Protein AF-Q2B168-F1 (afdb_monomer_lite)

Structure (mmCIF, N/CA/C/O backbone):
data_AF-Q2B168-F1
#
_entry.id   AF-Q2B168-F1
#
loop_
_atom_site.group_PDB
_atom_site.id
_atom_site.type_symbol
_atom_site.label_atom_id
_atom_site.label_alt_id
_atom_site.label_comp_id
_atom_site.label_asym_id
_atom_site.label_entity_id
_atom_site.label_seq_id
_atom_site.pdbx_PDB_ins_code
_atom_site.Cartn_x
_atom_site.Cartn_y
_atom_site.Cartn_z
_atom_site.occupancy
_atom_site.B_iso_or_equiv
_atom_site.auth_seq_id
_atom_site.auth_comp_id
_atom_site.auth_asym_id
_atom_site.auth_atom_id
_atom_site.pdbx_PDB_model_num
ATOM 1 N N . MET A 1 1 ? -30.268 -1.131 6.772 1.00 34.19 1 MET A N 1
ATOM 2 C CA . MET A 1 1 ? -30.457 -0.684 5.372 1.00 34.19 1 MET A CA 1
ATOM 3 C C . MET A 1 1 ? -31.616 0.317 5.295 1.00 34.19 1 MET A C 1
ATOM 5 O O . MET A 1 1 ? -32.755 -0.081 5.102 1.00 34.19 1 MET A O 1
ATOM 9 N N . GLN A 1 2 ? -31.354 1.608 5.523 1.00 30.77 2 GLN A N 1
ATOM 10 C CA . GLN A 1 2 ? -32.360 2.681 5.430 1.00 30.77 2 GLN A CA 1
ATOM 11 C C . GLN A 1 2 ? -32.044 3.536 4.198 1.00 30.77 2 GLN A C 1
ATOM 13 O O . GLN A 1 2 ? -31.017 4.209 4.160 1.00 30.77 2 GLN A O 1
ATOM 18 N N . LYS A 1 3 ? -32.898 3.486 3.172 1.00 37.00 3 LYS A N 1
ATOM 19 C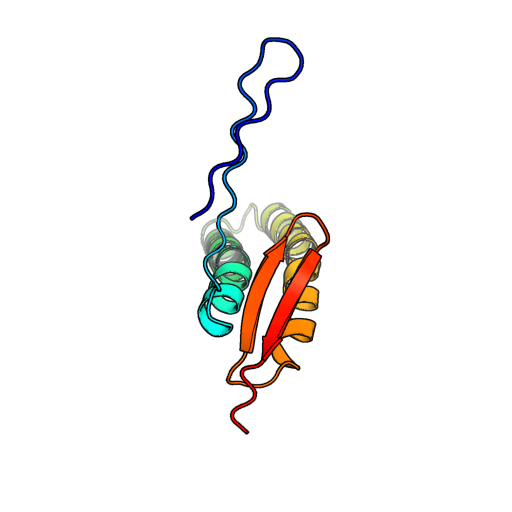 CA . LYS A 1 3 ? -32.748 4.279 1.943 1.00 37.00 3 LYS A CA 1
ATOM 20 C C . LYS A 1 3 ? -33.475 5.615 2.124 1.00 37.00 3 LYS A C 1
ATOM 22 O O . LYS A 1 3 ? -34.699 5.650 2.065 1.00 37.00 3 LYS A O 1
ATOM 27 N N . LYS A 1 4 ? -32.746 6.716 2.339 1.00 38.88 4 LYS A N 1
ATOM 28 C CA . LYS A 1 4 ? -33.299 8.078 2.217 1.00 38.88 4 LYS A CA 1
ATOM 29 C C . LYS A 1 4 ? -32.968 8.616 0.827 1.00 38.88 4 LYS A C 1
ATOM 31 O O . LYS A 1 4 ? -31.807 8.853 0.519 1.00 38.88 4 LYS A O 1
ATOM 36 N N . VAL A 1 5 ? -33.994 8.802 0.000 1.00 45.94 5 VAL A N 1
ATOM 37 C CA . VAL A 1 5 ? -33.881 9.431 -1.322 1.00 45.94 5 VAL A CA 1
ATOM 38 C C . VAL A 1 5 ? -34.299 10.891 -1.166 1.00 45.94 5 VAL A C 1
ATOM 40 O O . VAL A 1 5 ? -35.452 11.166 -0.843 1.00 45.94 5 VAL A O 1
ATOM 43 N N . SER A 1 6 ? -33.360 11.823 -1.334 1.00 49.78 6 SER A N 1
ATOM 44 C CA . SER A 1 6 ? -33.629 13.266 -1.296 1.00 49.78 6 SER A CA 1
ATOM 45 C C . SER A 1 6 ? -33.406 13.843 -2.687 1.00 49.78 6 SER A C 1
ATOM 47 O O . SER A 1 6 ? -32.320 13.722 -3.251 1.00 49.78 6 SER A O 1
ATOM 49 N N . PHE A 1 7 ? -34.453 14.432 -3.258 1.00 43.16 7 PHE A N 1
ATOM 50 C CA . PHE A 1 7 ? -34.455 14.953 -4.619 1.00 43.16 7 PHE A CA 1
ATOM 51 C C . PHE A 1 7 ? -34.175 16.461 -4.574 1.00 43.16 7 PHE A C 1
ATOM 53 O O . PHE A 1 7 ? -35.029 17.248 -4.168 1.00 43.16 7 PHE A O 1
ATOM 60 N N . ARG A 1 8 ? -32.969 16.881 -4.969 1.00 50.69 8 ARG A N 1
ATOM 61 C CA . ARG A 1 8 ? -32.623 18.293 -5.192 1.00 50.69 8 ARG A CA 1
ATOM 62 C C . ARG A 1 8 ? -32.122 18.434 -6.631 1.00 50.69 8 ARG A C 1
ATOM 64 O O . ARG A 1 8 ? -31.173 17.767 -7.015 1.00 50.69 8 ARG A O 1
ATOM 71 N N . LEU A 1 9 ? -32.764 19.323 -7.393 1.00 49.06 9 LEU A N 1
ATOM 72 C CA . LEU A 1 9 ? -32.303 19.816 -8.698 1.00 49.06 9 LEU A CA 1
ATOM 73 C C . LEU A 1 9 ? -32.198 18.768 -9.835 1.00 49.06 9 LEU A C 1
ATOM 75 O O . LEU A 1 9 ? -31.185 18.692 -10.517 1.00 49.06 9 LEU A O 1
ATOM 79 N N . GLY A 1 10 ? -33.243 17.963 -10.065 1.00 58.28 10 GLY A N 1
ATOM 80 C CA . GLY A 1 10 ? -33.398 17.163 -11.300 1.00 58.28 10 GLY A CA 1
ATOM 81 C C . GLY A 1 10 ? -32.438 15.979 -11.490 1.00 58.28 10 GLY A C 1
ATOM 82 O O . GLY A 1 10 ? -32.588 15.238 -12.458 1.00 58.28 10 GLY A O 1
ATOM 83 N N . ILE A 1 11 ? -31.496 15.764 -10.570 1.00 56.56 11 ILE A N 1
ATOM 84 C CA . ILE A 1 11 ? -30.559 14.638 -10.583 1.00 56.56 11 ILE A CA 1
ATOM 85 C C . ILE A 1 11 ? -30.935 13.698 -9.427 1.00 56.56 11 ILE A C 1
ATOM 87 O O . ILE A 1 11 ? -31.027 14.154 -8.282 1.00 56.56 11 ILE A O 1
ATOM 91 N N . PRO A 1 12 ? -31.164 12.395 -9.675 1.00 50.75 12 PRO A N 1
ATOM 92 C CA . PRO A 1 12 ? -31.384 11.439 -8.601 1.00 50.75 12 PRO A CA 1
ATOM 93 C C . PRO A 1 12 ? -30.095 11.283 -7.781 1.00 50.75 12 PRO A C 1
ATOM 95 O O . PRO A 1 12 ? -29.162 10.590 -8.177 1.00 50.75 12 PRO A O 1
ATOM 98 N N . LEU A 1 13 ? -30.046 11.930 -6.617 1.00 51.22 13 LEU A N 1
ATOM 99 C CA . LEU A 1 13 ? -28.997 11.737 -5.617 1.00 51.22 13 LEU A CA 1
ATOM 100 C C . LEU A 1 13 ? -29.272 10.436 -4.856 1.00 51.22 13 LEU A C 1
ATOM 102 O O . LEU A 1 13 ? -30.005 10.405 -3.865 1.00 51.22 13 LEU A O 1
ATOM 106 N N . ILE A 1 14 ? -28.694 9.340 -5.343 1.00 50.56 14 ILE A N 1
ATOM 107 C CA . ILE A 1 14 ? -28.735 8.044 -4.666 1.00 50.56 14 ILE A CA 1
ATOM 108 C C . ILE A 1 14 ? -27.712 8.078 -3.523 1.00 50.56 14 ILE A C 1
ATOM 110 O O . ILE A 1 14 ? -26.528 7.843 -3.733 1.00 50.56 14 ILE A O 1
ATOM 114 N N . HIS A 1 15 ? -28.168 8.366 -2.302 1.00 48.38 15 HIS A N 1
ATOM 115 C CA . HIS A 1 15 ? -27.360 8.174 -1.095 1.00 48.38 15 HIS A CA 1
ATOM 116 C C . HIS A 1 15 ? -27.340 6.684 -0.734 1.00 48.38 15 HIS A C 1
ATOM 118 O O . HIS A 1 15 ? -28.249 6.171 -0.073 1.00 48.38 15 HIS A O 1
ATOM 124 N N . VAL A 1 16 ? -26.312 5.970 -1.191 1.00 46.47 16 VAL A N 1
ATOM 125 C CA . VAL A 1 16 ? -26.034 4.601 -0.748 1.00 46.47 16 VAL A CA 1
ATOM 126 C C . VAL A 1 16 ? -25.208 4.685 0.534 1.00 46.47 16 VAL A C 1
ATOM 128 O O . VAL A 1 16 ? -23.990 4.779 0.488 1.00 46.47 16 VAL A O 1
ATOM 131 N N . ARG A 1 17 ? -25.872 4.665 1.696 1.00 49.34 17 ARG A N 1
ATOM 132 C CA . ARG A 1 17 ? -25.184 4.424 2.972 1.00 49.34 17 ARG A CA 1
ATOM 133 C C . ARG A 1 17 ? -24.842 2.940 3.069 1.00 49.34 17 ARG A C 1
ATOM 135 O O . ARG A 1 17 ? -25.731 2.122 3.322 1.00 49.34 17 ARG A O 1
ATOM 142 N N . VAL A 1 18 ? -23.575 2.598 2.862 1.00 49.53 18 VAL A N 1
ATOM 143 C CA . VAL A 1 18 ? -23.038 1.268 3.178 1.00 49.53 18 VAL A CA 1
ATOM 144 C C . VAL A 1 18 ? -22.782 1.227 4.687 1.00 49.53 18 VAL A C 1
ATOM 146 O O . VAL A 1 18 ? -21.671 1.391 5.158 1.00 49.53 18 VAL A O 1
ATOM 149 N N . THR A 1 19 ? -23.861 1.088 5.459 1.00 53.44 19 THR A N 1
ATOM 150 C CA . THR A 1 19 ? -23.841 0.948 6.928 1.00 53.44 19 THR A CA 1
ATOM 151 C C . THR A 1 19 ? -23.558 -0.507 7.311 1.00 53.44 19 THR A C 1
ATOM 153 O O . THR A 1 19 ? -24.350 -1.132 8.017 1.00 53.44 19 THR A O 1
ATOM 156 N N . GLU A 1 20 ? -22.504 -1.102 6.757 1.00 61.97 20 GLU A N 1
ATOM 157 C CA . GLU A 1 20 ? -22.057 -2.428 7.182 1.00 61.97 20 GLU A CA 1
ATOM 158 C C . GLU A 1 20 ? -20.723 -2.281 7.914 1.00 61.97 20 GLU A C 1
ATOM 160 O O . GLU A 1 20 ? -19.742 -1.864 7.299 1.00 61.97 20 GLU A O 1
ATOM 165 N N . PRO A 1 21 ? -20.679 -2.574 9.228 1.00 65.38 21 PRO A N 1
ATOM 166 C CA . PRO A 1 21 ? -19.462 -2.448 10.014 1.00 65.38 21 PRO A CA 1
ATOM 167 C C . PRO A 1 21 ? -18.409 -3.424 9.482 1.00 65.38 21 PRO A C 1
ATOM 169 O O . PRO A 1 21 ? -18.581 -4.644 9.548 1.00 65.38 21 PRO A O 1
ATOM 172 N N . ILE A 1 22 ? -17.306 -2.891 8.956 1.00 78.56 22 ILE A N 1
ATOM 173 C CA . ILE A 1 22 ? -16.215 -3.702 8.413 1.00 78.56 22 ILE A CA 1
ATOM 174 C C . ILE A 1 22 ? -15.324 -4.131 9.577 1.00 78.56 22 ILE A C 1
ATOM 176 O O . ILE A 1 22 ? -15.012 -3.351 10.482 1.00 78.56 22 ILE A O 1
ATOM 180 N N . SER A 1 23 ? -14.909 -5.396 9.584 1.00 81.06 23 SER A N 1
ATOM 181 C CA . SER A 1 23 ? -13.963 -5.870 10.588 1.00 81.06 23 SER A CA 1
ATOM 182 C C . SER A 1 23 ? -12.610 -5.175 10.416 1.00 81.06 23 SER A C 1
ATOM 184 O O . SER A 1 23 ? -12.128 -4.956 9.301 1.00 81.06 23 SER A O 1
ATOM 186 N N . LYS A 1 24 ? -11.957 -4.863 11.541 1.00 82.69 24 LYS A N 1
ATOM 187 C CA . LYS A 1 24 ? -10.657 -4.179 11.568 1.00 82.69 24 LYS A CA 1
ATOM 188 C C . LYS A 1 24 ? -9.623 -4.794 10.620 1.00 82.69 24 LYS A C 1
ATOM 190 O O . LYS A 1 24 ? -8.883 -4.077 9.955 1.00 82.69 24 LYS A O 1
ATOM 195 N N . THR A 1 25 ? -9.568 -6.122 10.547 1.00 83.06 25 THR A N 1
ATOM 196 C CA . THR A 1 25 ? -8.609 -6.843 9.702 1.00 83.06 25 THR A CA 1
ATOM 197 C C . THR A 1 25 ? -8.882 -6.658 8.216 1.00 83.06 25 THR A C 1
ATOM 199 O O . THR A 1 25 ? -7.939 -6.429 7.466 1.00 83.06 25 THR A O 1
ATOM 202 N N . VAL A 1 26 ? -10.145 -6.712 7.787 1.00 87.00 26 VAL A N 1
ATOM 203 C CA . VAL A 1 26 ? -10.516 -6.540 6.375 1.00 87.00 26 VAL A CA 1
ATOM 204 C C . VAL A 1 26 ? -10.182 -5.129 5.904 1.00 87.00 26 VAL A C 1
ATOM 206 O O . VAL A 1 26 ? -9.596 -4.975 4.836 1.00 87.00 26 VAL A O 1
ATOM 209 N N . PHE A 1 27 ? -10.460 -4.116 6.726 1.00 87.88 27 PHE A N 1
ATOM 210 C CA . PHE A 1 27 ? -10.108 -2.732 6.414 1.00 87.88 27 PHE A CA 1
ATOM 211 C C . PHE A 1 27 ? -8.590 -2.545 6.276 1.00 87.88 27 PHE A C 1
ATOM 213 O O . PHE A 1 27 ? -8.113 -2.018 5.278 1.00 87.88 27 PHE A O 1
ATOM 220 N N . ILE A 1 28 ? -7.807 -3.060 7.232 1.00 87.69 28 ILE A N 1
ATOM 221 C CA . ILE A 1 28 ? -6.337 -3.002 7.180 1.00 87.69 28 ILE A CA 1
ATOM 222 C C . ILE A 1 28 ? -5.795 -3.685 5.915 1.00 87.69 28 ILE A C 1
ATOM 224 O O . ILE A 1 28 ? -4.899 -3.154 5.260 1.00 87.69 28 ILE A O 1
ATOM 228 N N . VAL A 1 29 ? -6.341 -4.848 5.549 1.00 90.12 29 VAL A N 1
ATOM 229 C CA . VAL A 1 29 ? -5.947 -5.562 4.326 1.00 90.12 29 VAL A CA 1
ATOM 230 C C . VAL A 1 29 ? -6.307 -4.757 3.078 1.00 90.12 29 VAL A C 1
ATOM 232 O O . VAL A 1 29 ? -5.488 -4.679 2.166 1.00 90.12 29 VAL A O 1
ATOM 235 N N . ALA A 1 30 ? -7.484 -4.128 3.041 1.00 89.38 30 ALA A N 1
ATOM 236 C CA . ALA A 1 30 ? -7.902 -3.279 1.929 1.00 89.38 30 ALA A CA 1
ATOM 237 C C . ALA A 1 30 ? -6.968 -2.070 1.740 1.00 89.38 30 ALA A C 1
ATOM 239 O O . ALA A 1 30 ? -6.586 -1.780 0.609 1.00 89.38 30 ALA A O 1
ATOM 240 N N . LEU A 1 31 ? -6.529 -1.432 2.833 1.00 88.69 31 LEU A N 1
ATOM 241 C CA . LEU A 1 31 ? -5.555 -0.331 2.803 1.00 88.69 31 LEU A CA 1
ATOM 242 C C . LEU A 1 31 ? -4.167 -0.793 2.334 1.00 88.69 31 LEU A C 1
ATOM 244 O O . LEU A 1 31 ? -3.480 -0.086 1.600 1.00 88.69 31 LEU A O 1
ATOM 248 N N . LEU A 1 32 ? -3.738 -1.990 2.740 1.00 90.62 32 LEU A N 1
ATOM 249 C CA . LEU A 1 32 ? -2.409 -2.509 2.410 1.00 90.62 32 LEU A CA 1
ATOM 250 C C . LEU A 1 32 ? -2.324 -3.093 0.987 1.00 90.62 32 LEU A C 1
ATOM 252 O O . LEU A 1 32 ? -1.248 -3.107 0.385 1.00 90.62 32 LEU A O 1
ATOM 256 N N . ALA A 1 33 ? -3.443 -3.568 0.435 1.00 92.25 33 ALA A N 1
ATOM 257 C CA . ALA A 1 33 ? -3.513 -4.198 -0.881 1.00 92.25 33 ALA A CA 1
ATOM 258 C C . ALA A 1 33 ? -2.901 -3.354 -2.021 1.00 92.25 33 ALA A C 1
ATOM 260 O O . ALA A 1 33 ? -2.011 -3.875 -2.702 1.00 92.25 33 ALA A O 1
ATOM 261 N N . PRO A 1 34 ? -3.283 -2.076 -2.244 1.00 90.50 34 PRO A N 1
ATOM 262 C CA . PRO A 1 34 ? -2.699 -1.274 -3.321 1.00 90.50 34 PRO A CA 1
ATOM 263 C C . PRO A 1 34 ? -1.197 -1.056 -3.124 1.00 90.50 34 PRO A C 1
ATOM 265 O O . PRO A 1 34 ? -0.434 -1.140 -4.087 1.00 90.50 34 PRO A O 1
ATOM 268 N N . PHE A 1 35 ? -0.749 -0.862 -1.878 1.00 93.19 35 PHE A N 1
ATOM 269 C CA . PHE A 1 35 ? 0.668 -0.705 -1.568 1.00 93.19 35 PHE A CA 1
ATOM 270 C C . PHE A 1 35 ? 1.468 -1.943 -1.980 1.00 93.19 35 PHE A C 1
ATOM 272 O O . PHE A 1 35 ? 2.437 -1.819 -2.727 1.00 93.19 35 PHE A O 1
ATOM 279 N N . VAL A 1 36 ? 1.060 -3.137 -1.545 1.00 94.00 36 VAL A N 1
ATOM 280 C CA . VAL A 1 36 ? 1.806 -4.376 -1.818 1.00 94.00 36 VAL A CA 1
ATOM 281 C C . VAL A 1 36 ? 1.764 -4.739 -3.299 1.00 94.00 36 VAL A C 1
ATOM 283 O O . VAL A 1 36 ? 2.799 -5.081 -3.870 1.00 94.00 36 VAL A O 1
ATOM 286 N N . ILE A 1 37 ? 0.595 -4.634 -3.937 1.00 95.75 37 ILE A N 1
ATOM 287 C CA . ILE A 1 37 ? 0.420 -5.018 -5.342 1.00 95.75 37 ILE A CA 1
ATOM 288 C C . ILE A 1 37 ? 1.236 -4.097 -6.251 1.00 95.75 37 ILE A C 1
ATOM 290 O O . ILE A 1 37 ? 2.030 -4.577 -7.057 1.00 95.75 37 ILE A O 1
ATOM 294 N N . ILE A 1 38 ? 1.088 -2.778 -6.109 1.00 95.38 38 ILE A N 1
ATOM 295 C CA . ILE A 1 38 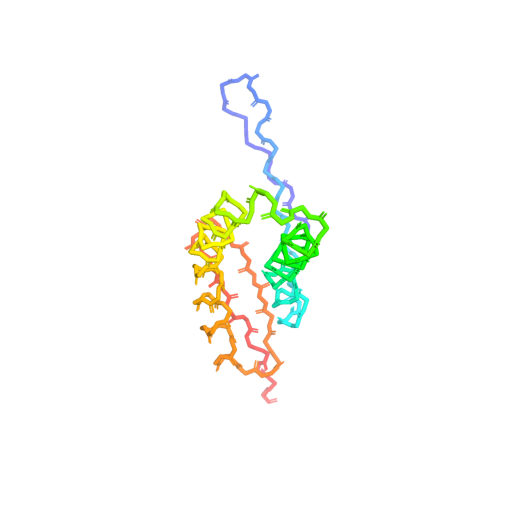? 1.728 -1.825 -7.022 1.00 95.38 38 ILE A CA 1
ATOM 296 C C . ILE A 1 38 ? 3.237 -1.781 -6.780 1.00 95.38 38 ILE A C 1
ATOM 298 O O . ILE A 1 38 ? 4.001 -1.891 -7.738 1.00 95.38 38 ILE A O 1
ATOM 302 N N . ASN A 1 39 ? 3.699 -1.712 -5.525 1.00 93.81 39 ASN A N 1
ATOM 303 C CA . ASN A 1 39 ? 5.140 -1.761 -5.255 1.00 93.81 39 ASN A CA 1
ATOM 304 C C . ASN A 1 39 ? 5.751 -3.097 -5.707 1.00 93.81 39 ASN A C 1
ATOM 306 O O . ASN A 1 39 ? 6.850 -3.098 -6.256 1.00 93.81 39 ASN A O 1
ATOM 310 N N . GLY A 1 40 ? 5.040 -4.219 -5.538 1.00 95.44 40 GLY A N 1
ATOM 311 C CA . GLY A 1 40 ? 5.473 -5.528 -6.028 1.00 95.44 40 GLY A CA 1
ATOM 312 C C . GLY A 1 40 ? 5.641 -5.563 -7.549 1.00 95.44 40 GLY A C 1
ATOM 313 O O . GLY A 1 40 ? 6.670 -6.024 -8.045 1.00 95.44 40 GLY A O 1
ATOM 314 N N . ILE A 1 41 ? 4.678 -5.007 -8.292 1.00 96.12 41 ILE A N 1
ATOM 315 C CA . ILE A 1 41 ? 4.756 -4.881 -9.755 1.00 96.12 41 ILE A CA 1
ATOM 316 C C . ILE A 1 41 ? 5.927 -3.982 -10.165 1.00 96.12 41 ILE A C 1
ATOM 318 O O . ILE A 1 41 ? 6.684 -4.346 -11.062 1.00 96.12 41 ILE A O 1
ATOM 322 N N . LEU A 1 42 ? 6.118 -2.834 -9.508 1.00 94.75 42 LEU A N 1
ATOM 323 C CA . LEU A 1 42 ? 7.216 -1.917 -9.826 1.00 94.75 42 LEU A CA 1
ATOM 324 C C . LEU A 1 42 ? 8.588 -2.529 -9.515 1.00 94.75 42 LEU A C 1
ATOM 326 O O . LEU A 1 42 ? 9.517 -2.371 -10.302 1.00 94.75 42 LEU A O 1
ATOM 330 N N . LEU A 1 43 ? 8.723 -3.273 -8.415 1.00 95.06 43 LEU A N 1
ATOM 331 C CA . LEU A 1 43 ? 9.948 -4.007 -8.085 1.00 95.06 43 LEU A CA 1
ATOM 332 C C . LEU A 1 43 ? 10.261 -5.086 -9.130 1.00 95.06 43 LEU A C 1
ATOM 334 O O . LEU A 1 43 ? 11.402 -5.191 -9.581 1.00 95.06 43 LEU A O 1
ATOM 338 N N . ALA A 1 44 ? 9.254 -5.847 -9.568 1.00 95.94 44 ALA A N 1
ATOM 339 C CA . ALA A 1 44 ? 9.417 -6.812 -10.654 1.00 95.94 44 ALA A CA 1
ATOM 340 C C . ALA A 1 44 ? 9.786 -6.121 -11.981 1.00 95.94 44 ALA A C 1
ATOM 342 O O . ALA A 1 44 ? 10.654 -6.600 -12.714 1.00 95.94 44 ALA A O 1
ATOM 343 N N . ALA A 1 45 ? 9.190 -4.960 -12.266 1.00 94.25 45 ALA A N 1
ATOM 344 C CA . ALA A 1 45 ? 9.511 -4.158 -13.441 1.00 94.25 45 ALA A CA 1
ATOM 345 C C . ALA A 1 45 ? 10.954 -3.627 -13.404 1.00 94.25 45 ALA A C 1
ATOM 347 O O . ALA A 1 45 ? 11.627 -3.669 -14.429 1.00 94.25 45 ALA A O 1
ATOM 348 N N . CYS A 1 46 ? 11.468 -3.205 -12.242 1.00 94.12 46 CYS A N 1
ATOM 349 C CA . CYS A 1 46 ? 12.879 -2.836 -12.075 1.00 94.12 46 CYS A CA 1
ATOM 350 C C . CYS A 1 46 ? 13.825 -3.980 -12.468 1.00 94.12 46 CYS A C 1
ATOM 352 O O . CYS A 1 46 ? 14.856 -3.729 -13.088 1.00 94.12 46 CYS A O 1
ATOM 354 N N . TRP A 1 47 ? 13.476 -5.225 -12.125 1.00 94.38 47 TRP A N 1
ATOM 355 C CA . TRP A 1 47 ? 14.284 -6.396 -12.470 1.00 94.38 47 TRP A CA 1
ATOM 356 C C . TRP A 1 47 ? 14.237 -6.720 -13.968 1.00 94.38 47 TRP A C 1
ATOM 358 O O . TRP A 1 47 ? 15.261 -7.039 -14.566 1.00 94.38 47 TRP A O 1
ATOM 368 N N . HIS A 1 48 ? 13.057 -6.636 -14.591 1.00 95.88 48 HIS A N 1
ATOM 369 C CA . HIS A 1 48 ? 12.888 -6.988 -16.004 1.00 95.88 48 HIS A CA 1
ATOM 370 C C . HIS A 1 48 ? 13.350 -5.881 -16.967 1.00 95.88 48 HIS A C 1
ATOM 372 O O . HIS A 1 48 ? 13.800 -6.169 -18.074 1.00 95.88 48 HIS A O 1
ATOM 378 N N . PHE A 1 49 ? 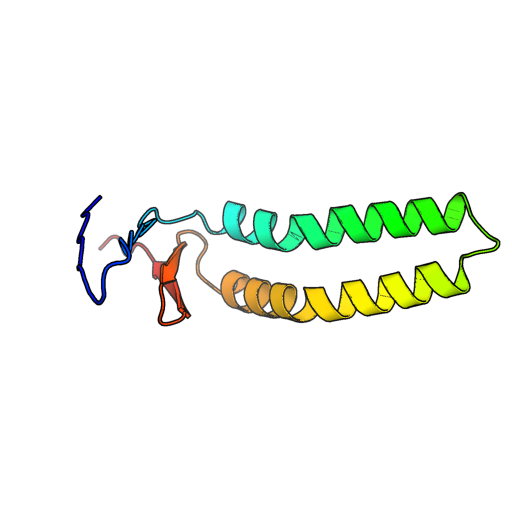13.277 -4.616 -16.543 1.00 93.38 49 PHE A N 1
ATOM 379 C CA . PHE A 1 49 ? 13.561 -3.442 -17.366 1.00 93.38 49 PHE A CA 1
ATOM 380 C C . PHE A 1 49 ? 14.663 -2.556 -16.753 1.00 93.38 49 PHE A C 1
ATOM 382 O O . PHE A 1 49 ? 14.399 -1.408 -16.377 1.00 93.38 49 PHE A O 1
ATOM 389 N N . PRO A 1 50 ? 15.925 -3.030 -16.699 1.00 90.50 50 PRO A N 1
ATOM 390 C CA . PRO A 1 50 ? 17.029 -2.313 -16.054 1.00 90.50 50 PRO A CA 1
ATOM 391 C C . PRO A 1 50 ? 17.280 -0.918 -16.655 1.00 90.50 50 PRO A C 1
ATOM 393 O O . PRO A 1 50 ? 17.669 0.009 -15.949 1.00 90.50 50 PRO A O 1
ATOM 396 N N . HIS A 1 51 ? 16.991 -0.733 -17.947 1.00 94.06 51 HIS A N 1
ATOM 397 C CA . HIS A 1 51 ? 17.159 0.547 -18.643 1.00 94.06 51 HIS A CA 1
ATOM 398 C C . HIS A 1 51 ? 16.185 1.643 -18.158 1.00 94.06 51 HIS A C 1
ATOM 400 O O . HIS A 1 51 ? 16.452 2.833 -18.324 1.00 94.06 51 HIS A O 1
ATOM 406 N N . TYR A 1 52 ? 15.058 1.267 -17.545 1.00 94.25 52 TYR A N 1
ATOM 407 C CA . TYR A 1 52 ? 14.040 2.201 -17.049 1.00 94.25 52 TYR A CA 1
ATOM 408 C C . TYR A 1 52 ? 14.047 2.343 -15.523 1.00 94.25 52 TYR A C 1
ATOM 410 O O . TYR A 1 52 ? 13.189 3.031 -14.972 1.00 94.25 52 TYR A O 1
ATOM 418 N N . VAL A 1 53 ? 15.026 1.752 -14.828 1.00 94.56 53 VAL A N 1
ATOM 419 C CA . VAL A 1 53 ? 15.099 1.729 -13.355 1.00 94.56 53 VAL A CA 1
ATOM 420 C C . VAL A 1 53 ? 15.015 3.124 -12.746 1.00 94.56 53 VAL A C 1
ATOM 422 O O . VAL A 1 53 ? 14.354 3.295 -11.727 1.00 94.56 53 VAL A O 1
ATOM 425 N N . HIS A 1 54 ? 15.599 4.147 -13.373 1.00 94.94 54 HIS A N 1
ATOM 426 C CA . HIS A 1 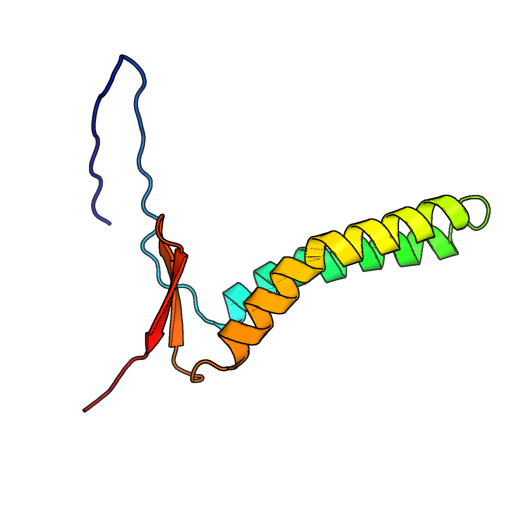54 ? 15.495 5.522 -12.873 1.00 94.94 54 HIS A CA 1
ATOM 427 C C . HIS A 1 54 ? 14.043 6.013 -12.804 1.00 94.94 54 HIS A C 1
ATOM 429 O O . HIS A 1 54 ? 13.615 6.544 -11.783 1.00 94.94 54 HIS A O 1
ATOM 435 N N . TYR A 1 55 ? 1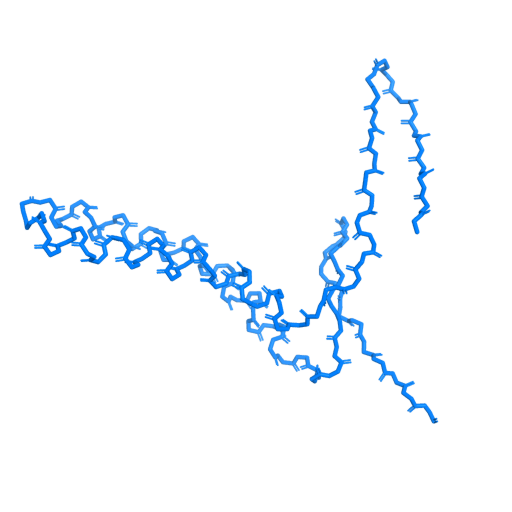3.257 5.776 -13.853 1.00 95.56 55 TYR A N 1
ATOM 436 C CA . TYR A 1 55 ? 11.850 6.175 -13.889 1.00 95.56 55 TYR A CA 1
ATOM 437 C C . TYR A 1 55 ? 10.999 5.317 -12.954 1.00 95.56 55 TYR A C 1
ATOM 439 O O . TYR A 1 55 ? 10.139 5.836 -12.246 1.00 95.56 55 TYR A O 1
ATOM 447 N N . ILE A 1 56 ? 11.266 4.010 -12.912 1.00 94.94 56 ILE A N 1
ATOM 448 C CA . ILE A 1 56 ? 10.510 3.074 -12.075 1.00 94.94 56 ILE A CA 1
ATOM 449 C C . ILE A 1 56 ? 10.770 3.347 -10.589 1.00 94.94 56 ILE A C 1
ATOM 451 O O . ILE A 1 56 ? 9.833 3.335 -9.801 1.00 94.94 56 ILE A O 1
ATOM 455 N N . THR A 1 57 ? 12.004 3.667 -10.193 1.00 94.94 57 THR A N 1
ATOM 456 C CA . THR A 1 57 ? 12.333 4.012 -8.798 1.00 94.94 57 THR A CA 1
ATOM 457 C C . THR A 1 57 ? 11.748 5.360 -8.374 1.00 94.94 57 THR A C 1
ATOM 459 O O . THR A 1 57 ? 11.266 5.472 -7.249 1.00 94.94 57 THR A O 1
ATOM 462 N N . MET A 1 58 ? 11.699 6.358 -9.265 1.00 96.25 58 MET A N 1
ATOM 463 C CA . MET A 1 58 ? 10.967 7.607 -9.008 1.00 96.25 58 MET A CA 1
ATOM 464 C C . MET A 1 58 ? 9.466 7.355 -8.824 1.00 96.25 58 MET A C 1
ATOM 466 O O . MET A 1 58 ? 8.871 7.864 -7.874 1.00 96.25 58 MET A O 1
ATOM 470 N N . LEU A 1 59 ? 8.859 6.536 -9.689 1.00 95.50 59 LEU A N 1
ATOM 471 C CA . LEU A 1 59 ? 7.447 6.166 -9.580 1.00 95.50 59 LEU A CA 1
ATOM 472 C C . LEU A 1 59 ? 7.167 5.357 -8.304 1.00 95.50 59 LEU A C 1
ATOM 474 O O . LEU A 1 59 ? 6.148 5.576 -7.657 1.00 95.50 59 LEU A O 1
ATOM 478 N N . LEU A 1 60 ? 8.088 4.473 -7.913 1.00 95.12 60 LEU A N 1
ATOM 479 C CA . LEU A 1 60 ? 8.019 3.696 -6.676 1.00 95.12 60 LEU A CA 1
ATOM 480 C C . LEU A 1 60 ? 8.026 4.621 -5.455 1.00 95.12 60 LEU A C 1
ATOM 482 O O . LEU A 1 60 ? 7.165 4.495 -4.590 1.00 95.12 60 LEU A O 1
ATOM 486 N N . ALA A 1 61 ? 8.951 5.584 -5.408 1.00 95.81 61 ALA A N 1
ATOM 487 C CA . ALA A 1 61 ? 9.023 6.568 -4.330 1.00 95.81 61 ALA A CA 1
ATOM 488 C C . ALA A 1 61 ? 7.760 7.441 -4.266 1.00 95.81 61 ALA A C 1
ATOM 490 O O . ALA A 1 61 ? 7.235 7.689 -3.181 1.00 95.81 61 ALA A O 1
ATOM 491 N N . TYR A 1 62 ? 7.237 7.859 -5.422 1.00 95.88 62 TYR A N 1
ATOM 492 C CA . TYR A 1 62 ? 5.989 8.614 -5.509 1.00 95.88 62 TYR A CA 1
ATOM 493 C C . TYR A 1 62 ? 4.796 7.805 -4.986 1.00 95.88 62 TYR A C 1
ATOM 495 O O . TYR A 1 62 ? 4.056 8.276 -4.125 1.00 95.88 62 TYR A O 1
ATOM 503 N N . HIS A 1 63 ? 4.644 6.562 -5.445 1.00 95.56 63 HIS A N 1
ATOM 504 C CA . HIS A 1 63 ? 3.570 5.674 -5.013 1.00 95.56 63 HIS A CA 1
ATOM 505 C C . HIS A 1 63 ? 3.655 5.350 -3.513 1.00 95.56 63 HIS A C 1
ATOM 507 O O . HIS A 1 63 ? 2.651 5.406 -2.806 1.00 95.56 63 HIS A O 1
ATOM 513 N N . ALA A 1 64 ? 4.858 5.082 -2.997 1.00 93.56 64 ALA A N 1
ATOM 514 C CA . ALA A 1 64 ? 5.082 4.879 -1.569 1.00 93.56 64 ALA A CA 1
ATOM 515 C C . ALA A 1 64 ? 4.706 6.120 -0.739 1.00 93.56 64 ALA A C 1
ATOM 517 O O . ALA A 1 64 ? 4.136 5.982 0.342 1.00 93.56 64 ALA A O 1
ATOM 518 N N . GLY A 1 65 ? 4.974 7.324 -1.256 1.00 94.25 65 GLY A N 1
ATOM 519 C CA . GLY A 1 65 ? 4.556 8.582 -0.639 1.00 94.25 65 GLY A CA 1
ATOM 520 C C . GLY A 1 65 ? 3.037 8.771 -0.618 1.00 94.25 65 GLY A C 1
ATOM 521 O O . GLY A 1 65 ? 2.500 9.211 0.394 1.00 94.25 65 GLY A O 1
ATOM 522 N N . LEU A 1 66 ? 2.330 8.397 -1.691 1.00 92.62 66 LEU A N 1
ATOM 523 C CA . LEU A 1 66 ? 0.864 8.455 -1.735 1.00 92.62 66 LEU A CA 1
ATOM 524 C C . LEU A 1 66 ? 0.227 7.517 -0.700 1.00 92.62 66 LEU A C 1
ATOM 526 O O . LEU A 1 66 ? -0.619 7.950 0.079 1.00 92.62 66 LEU A O 1
ATOM 530 N N . CYS A 1 67 ? 0.701 6.271 -0.619 1.00 93.06 67 CYS A N 1
ATOM 531 C CA . CYS A 1 67 ? 0.209 5.290 0.354 1.00 93.06 67 CYS A CA 1
ATOM 532 C C . CYS A 1 67 ? 0.608 5.593 1.810 1.00 93.06 67 CYS A C 1
ATOM 534 O O . CYS A 1 67 ? 0.157 4.914 2.733 1.00 93.06 67 CYS A O 1
ATOM 536 N N . PHE A 1 68 ? 1.463 6.591 2.059 1.00 92.25 68 PHE A N 1
ATOM 537 C CA . PHE A 1 68 ? 1.862 6.955 3.419 1.00 92.25 68 PHE A CA 1
ATOM 538 C C . PHE A 1 68 ? 0.668 7.418 4.267 1.00 92.25 68 PHE A C 1
ATOM 540 O O . PHE A 1 68 ? 0.609 7.125 5.463 1.00 92.25 68 PHE A O 1
ATOM 547 N N . SER A 1 69 ? -0.303 8.104 3.652 1.00 89.56 69 SER A N 1
ATOM 548 C CA . SER A 1 69 ? -1.533 8.526 4.335 1.00 89.56 69 SER A CA 1
ATOM 549 C C . SER A 1 69 ? -2.336 7.319 4.833 1.00 89.56 69 SER A C 1
ATOM 551 O O . SER A 1 69 ? -2.734 7.280 6.001 1.00 89.56 69 SER A O 1
ATOM 553 N N . ASP A 1 70 ? -2.461 6.281 4.003 1.00 90.31 70 ASP A N 1
ATOM 554 C CA . ASP A 1 70 ? -3.124 5.028 4.368 1.00 90.31 70 ASP A CA 1
ATOM 555 C C . ASP A 1 70 ? -2.383 4.311 5.502 1.00 90.31 70 ASP A C 1
ATOM 557 O O . ASP A 1 70 ? -3.004 3.833 6.451 1.00 90.31 70 ASP A O 1
ATOM 561 N N . MET A 1 71 ? -1.044 4.289 5.476 1.00 89.50 71 MET A N 1
ATOM 562 C CA . MET A 1 71 ? -0.247 3.704 6.563 1.00 89.50 71 MET A CA 1
ATOM 563 C C . MET A 1 71 ? -0.446 4.434 7.895 1.00 89.50 71 MET A C 1
ATOM 565 O O . MET A 1 71 ? -0.481 3.799 8.953 1.00 89.50 71 MET A O 1
ATOM 569 N N . LEU A 1 72 ? -0.590 5.761 7.861 1.00 90.50 72 LEU A N 1
ATOM 570 C CA . LEU A 1 72 ? -0.883 6.557 9.048 1.00 90.50 72 LEU A CA 1
ATOM 571 C C . LEU A 1 72 ? -2.284 6.246 9.594 1.00 90.50 72 LEU A C 1
ATOM 573 O O . LEU A 1 72 ? -2.443 6.050 10.800 1.00 90.50 72 LEU A O 1
ATOM 577 N N . CYS A 1 73 ? -3.278 6.138 8.712 1.00 85.94 73 CYS A N 1
ATOM 578 C CA . CYS A 1 73 ? -4.640 5.753 9.074 1.00 85.94 73 CYS A CA 1
ATOM 579 C C . CYS A 1 73 ? -4.679 4.345 9.691 1.00 85.94 73 CYS A C 1
ATOM 581 O O . CYS A 1 73 ? -5.171 4.149 10.805 1.00 85.94 73 CYS A O 1
ATOM 583 N N . MET A 1 74 ? -4.037 3.381 9.030 1.00 87.81 74 MET A N 1
ATOM 584 C CA . MET A 1 74 ? -3.858 2.018 9.520 1.00 87.81 74 MET A CA 1
ATOM 585 C C . MET A 1 74 ? -3.200 1.997 10.905 1.00 87.81 74 MET A C 1
ATOM 587 O O . MET A 1 74 ? -3.652 1.267 11.782 1.00 87.81 74 MET A O 1
ATOM 591 N N . LYS A 1 75 ? -2.165 2.812 11.147 1.00 88.44 75 LYS A N 1
ATOM 592 C CA . LYS A 1 75 ? -1.507 2.911 12.461 1.00 88.44 75 LYS A CA 1
ATOM 593 C C . LYS A 1 75 ? -2.478 3.369 13.557 1.00 88.44 75 LYS A C 1
ATOM 595 O O . LYS A 1 75 ? -2.477 2.797 14.651 1.00 88.44 75 LYS A O 1
ATOM 600 N N . ASN A 1 76 ? -3.314 4.364 13.269 1.00 84.81 76 ASN A N 1
ATOM 601 C CA . ASN A 1 76 ? -4.321 4.847 14.216 1.00 84.81 76 ASN A CA 1
ATOM 602 C C . ASN A 1 76 ? -5.337 3.741 14.539 1.00 84.81 76 ASN A C 1
ATOM 604 O O . ASN A 1 76 ? -5.599 3.456 15.706 1.00 84.81 76 ASN A O 1
ATOM 608 N N . ILE A 1 77 ? -5.808 3.032 13.514 1.00 84.56 77 ILE A N 1
ATOM 609 C CA . ILE A 1 77 ? -6.735 1.902 13.644 1.00 84.56 77 ILE A CA 1
ATOM 610 C C . ILE A 1 77 ? -6.098 0.729 14.399 1.00 84.56 77 ILE A C 1
ATOM 612 O O . ILE A 1 77 ? -6.749 0.079 15.216 1.00 84.56 77 ILE A O 1
ATOM 616 N N . CYS A 1 78 ? -4.812 0.451 14.186 1.00 84.00 78 CYS A N 1
ATOM 617 C CA . CYS A 1 78 ? -4.085 -0.605 14.888 1.00 84.00 78 CYS A CA 1
ATOM 618 C C . CYS A 1 78 ? -4.096 -0.413 16.410 1.00 84.00 78 CYS A C 1
ATOM 620 O O . CYS A 1 78 ? -4.174 -1.413 17.123 1.00 84.00 78 CYS A O 1
ATOM 622 N N . THR A 1 79 ? -4.120 0.835 16.885 1.00 82.25 79 THR A N 1
ATOM 623 C CA . THR A 1 79 ? -4.185 1.191 18.315 1.00 82.25 79 THR A CA 1
ATOM 624 C C . THR A 1 79 ? -5.557 0.885 18.944 1.00 82.25 79 THR A C 1
ATOM 626 O O . THR A 1 79 ? -5.665 0.756 20.161 1.00 82.25 79 THR A O 1
ATOM 629 N N . ALA A 1 80 ? -6.607 0.703 18.135 1.00 79.06 80 ALA A N 1
ATOM 630 C CA . ALA A 1 80 ? -7.935 0.310 18.604 1.00 79.06 80 ALA A CA 1
ATOM 631 C C . ALA A 1 80 ? -7.969 -1.130 19.162 1.00 79.06 80 ALA A C 1
ATOM 633 O O . ALA A 1 80 ? -7.216 -1.986 18.681 1.00 79.06 80 ALA A O 1
ATOM 634 N N . PRO A 1 81 ? -8.875 -1.455 20.106 1.00 78.00 81 PRO A N 1
ATOM 635 C CA . PRO A 1 81 ? -9.021 -2.813 20.638 1.00 78.00 81 PRO A CA 1
ATOM 636 C C . PRO A 1 81 ? -9.358 -3.849 19.547 1.00 78.00 81 PRO A C 1
ATOM 638 O O . PRO A 1 81 ? -9.905 -3.521 18.497 1.00 78.00 81 PRO A O 1
ATOM 641 N N . GLN A 1 82 ? -9.010 -5.121 19.782 1.00 69.06 82 GLN A N 1
ATOM 642 C CA . GLN A 1 82 ? -9.141 -6.199 18.783 1.00 69.06 82 GLN A CA 1
ATOM 643 C C . GLN A 1 82 ? -10.594 -6.514 18.386 1.00 69.06 82 GLN A C 1
ATOM 645 O O . GLN A 1 82 ? -10.828 -6.963 17.269 1.00 69.06 82 GLN A O 1
ATOM 650 N N . GLN A 1 83 ? -11.562 -6.251 19.268 1.00 72.56 83 GLN A N 1
ATOM 651 C CA . GLN A 1 83 ? -12.999 -6.429 19.019 1.00 72.56 83 GLN A CA 1
ATOM 652 C C . GLN A 1 83 ? -13.667 -5.113 18.585 1.00 72.56 83 GLN A C 1
ATOM 654 O O . GLN A 1 83 ? -14.725 -4.742 19.097 1.00 72.56 83 GLN A O 1
ATOM 659 N N . ALA A 1 84 ? -13.008 -4.380 17.685 1.00 73.75 84 ALA A N 1
ATOM 660 C CA . ALA A 1 84 ? -13.526 -3.141 17.125 1.00 73.75 84 ALA A CA 1
ATOM 661 C C . ALA A 1 84 ? -13.935 -3.310 15.657 1.00 73.75 84 ALA A C 1
ATOM 663 O O . ALA A 1 84 ? -13.258 -3.993 14.882 1.00 73.75 84 ALA A O 1
ATOM 664 N N . TYR A 1 85 ? -15.027 -2.652 15.288 1.00 78.75 85 TYR A N 1
ATOM 665 C CA . TYR A 1 85 ? -15.487 -2.499 13.915 1.00 78.75 85 TYR A CA 1
ATOM 666 C C . TYR A 1 85 ? -15.195 -1.086 13.428 1.00 78.75 85 TYR A C 1
ATOM 668 O O . TYR A 1 85 ? -15.116 -0.153 14.226 1.00 78.75 85 TYR A O 1
ATOM 676 N N . ILE A 1 86 ? -15.014 -0.948 12.121 1.00 80.56 86 ILE A N 1
ATOM 677 C CA . ILE A 1 86 ? -14.706 0.323 11.478 1.00 80.56 86 ILE A CA 1
ATOM 678 C C . ILE A 1 86 ? -15.907 0.707 10.624 1.00 80.56 86 ILE A C 1
ATOM 680 O O . ILE A 1 86 ? -16.347 -0.083 9.784 1.00 80.56 86 ILE A O 1
ATOM 684 N N . GLU A 1 87 ? -16.439 1.900 10.869 1.00 78.94 87 GLU A N 1
ATOM 685 C CA . GLU A 1 87 ? -17.501 2.509 10.074 1.00 78.94 87 GLU A CA 1
ATOM 686 C C . GLU A 1 87 ? -16.966 3.799 9.445 1.00 78.94 87 GLU A C 1
ATOM 688 O O . GLU A 1 87 ? -16.439 4.670 10.135 1.00 78.94 87 GLU A O 1
ATOM 693 N N . GLU A 1 88 ? -17.061 3.903 8.121 1.00 71.62 88 GLU A N 1
ATOM 694 C CA . GLU A 1 88 ? -16.752 5.131 7.389 1.00 71.62 88 GLU A CA 1
ATOM 695 C C . GLU A 1 88 ? -18.039 5.923 7.163 1.00 71.62 88 GLU A C 1
ATOM 697 O O . GLU A 1 88 ? -19.002 5.426 6.574 1.00 71.62 88 GLU A O 1
ATOM 702 N N . ASN A 1 89 ? -18.050 7.170 7.626 1.00 70.81 89 ASN A N 1
ATOM 703 C CA . ASN A 1 89 ? -19.138 8.117 7.428 1.00 70.81 89 ASN A CA 1
ATOM 704 C C . ASN A 1 89 ? -18.594 9.409 6.790 1.00 70.81 89 ASN A C 1
ATOM 706 O O . ASN A 1 89 ? -17.387 9.623 6.708 1.00 70.81 89 ASN A O 1
ATOM 710 N N . GLU A 1 90 ? -19.486 10.303 6.365 1.00 68.12 90 GLU A N 1
ATOM 711 C CA . GLU A 1 90 ? -19.137 11.606 5.764 1.00 68.12 90 GLU A CA 1
ATOM 712 C C . GLU A 1 90 ? -18.274 12.484 6.699 1.00 68.12 90 GLU A C 1
ATOM 714 O O . GLU A 1 90 ? -17.566 13.380 6.245 1.00 68.12 90 GLU A O 1
ATOM 719 N N . GLU A 1 91 ? -18.330 12.228 8.010 1.00 64.06 91 GLU A N 1
ATOM 720 C CA . GLU A 1 91 ? -17.581 12.951 9.047 1.00 64.06 91 GLU A CA 1
ATOM 721 C C . GLU A 1 91 ? -16.201 12.333 9.345 1.00 64.06 91 GLU A C 1
ATOM 723 O O . GLU A 1 91 ? -15.370 12.972 9.993 1.00 64.06 91 GLU A O 1
ATOM 728 N N . GLY A 1 92 ? -15.927 11.118 8.853 1.00 72.94 92 GLY A N 1
ATOM 729 C CA . GLY A 1 92 ? -14.654 10.425 9.039 1.00 72.94 92 GLY A CA 1
ATOM 730 C C . GLY A 1 92 ? -14.793 8.946 9.401 1.00 72.94 92 GLY A C 1
ATOM 731 O O . GLY A 1 92 ? -15.791 8.294 9.098 1.00 72.94 92 GLY A O 1
ATOM 732 N N . ILE A 1 93 ? -13.746 8.414 10.036 1.00 75.38 93 ILE A N 1
ATOM 733 C CA . ILE A 1 93 ? -13.640 7.005 10.432 1.00 75.38 93 ILE A CA 1
ATOM 734 C C . ILE A 1 93 ? -14.029 6.859 11.904 1.00 75.38 93 ILE A C 1
ATOM 736 O O . ILE A 1 93 ? -13.358 7.402 12.785 1.00 75.38 93 ILE A O 1
ATOM 740 N N . GLU A 1 94 ? -15.070 6.079 12.175 1.00 79.12 94 GLU A N 1
ATOM 741 C CA . GLU A 1 94 ? -15.540 5.757 13.519 1.00 79.12 94 GLU A CA 1
ATOM 742 C C . GLU A 1 94 ? -15.108 4.339 13.926 1.00 79.12 94 GLU A C 1
ATOM 744 O O . GLU A 1 94 ? -15.256 3.368 13.179 1.00 79.12 94 GLU A O 1
ATOM 749 N N . ILE A 1 95 ? -14.555 4.210 15.137 1.00 79.88 95 ILE A N 1
ATOM 750 C CA . ILE A 1 95 ? -14.114 2.933 15.713 1.00 79.88 95 ILE A CA 1
ATOM 751 C C . ILE A 1 95 ? -15.165 2.478 16.730 1.00 79.88 95 ILE A C 1
ATOM 753 O O . ILE A 1 95 ? -15.242 2.997 17.845 1.00 79.88 95 ILE A O 1
ATOM 757 N N . LEU A 1 96 ? -15.955 1.474 16.362 1.00 77.06 96 LEU A N 1
ATOM 758 C CA . LEU A 1 96 ? -17.015 0.908 17.190 1.00 77.06 96 LEU A CA 1
ATOM 759 C C . LEU A 1 96 ? -16.461 -0.224 18.056 1.00 77.06 96 LEU A C 1
ATOM 761 O O . LEU A 1 96 ? -16.082 -1.275 17.542 1.00 77.06 96 LEU A O 1
ATOM 765 N N . VAL A 1 97 ? -16.435 -0.042 19.376 1.00 76.88 97 VAL A N 1
ATOM 766 C CA . VAL A 1 97 ? -15.979 -1.068 20.329 1.00 76.88 97 VAL A CA 1
ATOM 767 C C . VAL A 1 97 ? -17.186 -1.732 20.989 1.00 76.88 97 VAL A C 1
ATOM 769 O O . VAL A 1 97 ? -17.990 -1.053 21.627 1.00 76.88 97 VAL A O 1
ATOM 772 N N . TYR A 1 98 ? -17.309 -3.059 20.886 1.00 65.19 98 TYR A N 1
ATOM 773 C CA . TYR A 1 98 ? -18.369 -3.790 21.586 1.00 65.19 98 TYR A CA 1
ATOM 774 C C . TYR A 1 98 ? -18.029 -3.912 23.079 1.00 65.19 98 TYR A C 1
ATOM 776 O O . TYR A 1 98 ? -17.128 -4.657 23.464 1.00 65.19 98 TYR A O 1
ATOM 784 N N . ARG A 1 99 ? -18.740 -3.172 23.937 1.00 58.09 99 ARG A N 1
ATOM 785 C CA . ARG A 1 99 ? -18.660 -3.326 25.396 1.00 58.09 99 ARG A CA 1
ATOM 786 C C . ARG A 1 99 ? -19.765 -4.283 25.849 1.00 58.09 99 ARG A C 1
ATOM 788 O O . ARG A 1 99 ? -20.905 -3.863 26.017 1.00 58.09 99 ARG A O 1
ATOM 795 N N . ALA A 1 100 ? -19.425 -5.555 26.051 1.00 52.00 100 ALA A N 1
ATOM 796 C CA . ALA A 1 100 ? -20.255 -6.449 26.857 1.00 52.00 100 ALA A CA 1
ATOM 797 C C . ALA A 1 100 ? -20.133 -6.013 28.326 1.00 52.00 100 ALA A C 1
ATOM 799 O O . ALA A 1 100 ? -19.015 -5.884 28.829 1.00 52.00 100 ALA A O 1
ATOM 800 N N . HIS A 1 101 ? -21.263 -5.705 28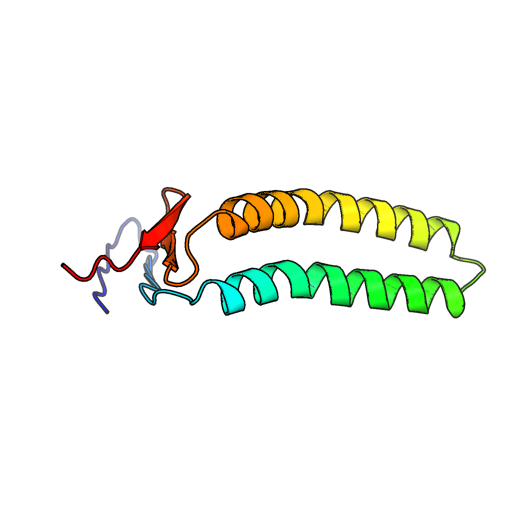.962 1.00 43.50 101 HIS A N 1
ATOM 801 C CA . HIS A 1 101 ? -21.348 -5.378 30.385 1.00 43.50 101 HIS A CA 1
ATOM 802 C C . HIS A 1 101 ? -21.611 -6.639 31.211 1.00 43.50 101 HIS A C 1
ATOM 804 O O . HIS A 1 101 ? -22.294 -7.544 30.680 1.00 43.50 101 HIS A O 1
#

pLDDT: mean 78.11, std 18.39, range [30.77, 96.25]

Radius of gyration: 19.44 Å; chains: 1; bounding box: 52×27×49 Å

Sequence (101 aa):
MQKKVSFRLGIPLIHVRVTEPISKTVFIVALLAPFVIINGILLAACWHFPHYVHYITMLLAYHAGLCFSDMLCMKNICTAPQQAYIEENEEGIEILVYRAH

Foldseek 3Di:
DDWDFDDDDPDGPGPPQPPDFAALVVLLCVLCVVLCVVLVVLVVCCVVPVVCVVVSVVVNVVSVVVSVVSVVVNVVSVPDDNQWTWHQDPVGIDTHHDDDD

Secondary structure (DSSP, 8-state):
-------BTTB----------EEHHHHHHHHHHHHHHHHHHHHHHHHH-GGGHHHHHHHHHHHHHHTHHHHHHHHHHHTS-TTEEEEEETTEEEEEE----